Protein AF-A0A3N2DDI1-F1 (afdb_monomer)

Mean predicted aligned error: 5.59 Å

Nearest PDB structures (foldseek):
  1x8z-assembly1_A-2  TM=6.510E-01  e=4.083E-01  Arabidopsis thaliana
  1x8z-assembly3_A  TM=6.510E-01  e=4.083E-01  Arabidopsis thaliana
  2cj5-assembly1_A  TM=6.348E-01  e=1.742E+00  Nicotiana tabacum
  1x91-assembly1_A  TM=5.890E-01  e=1.742E+00  Arabidopsis thaliana
  5arn-assembly1_A  TM=5.720E-01  e=7.069E+00  Methylosinus trichosporium OB3b

pLDDT: mean 86.87, std 8.81, range [47.56, 96.44]

Foldseek 3Di:
DPQPPDPPVVVVVLLVVQLVLLVVLLVVLCCQLPVNDPLLVVP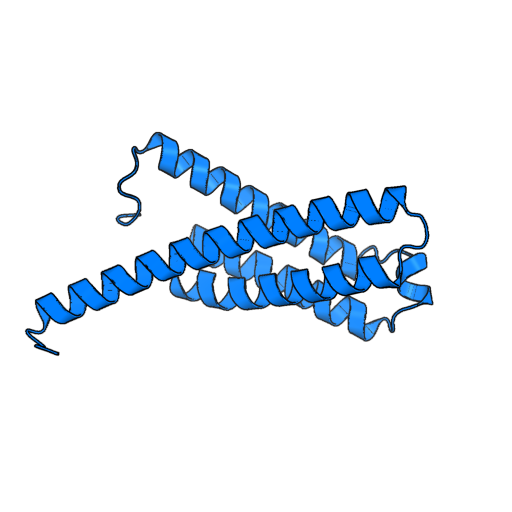DPNVVSNVLSVLSNQLSVQLNVCSVVVPLVSNLVSLVSNLVSLVVVLVSLVPRPDDPVVSVVVNVVSVVSNVSSVVVNVSSVVVVVVVVVVVCVVVVDDD

Secondary structure (DSSP, 8-state):
--S--S-HHHHHHHHHHHHHHHHHHHHHHHHHHHS--HHHHTTS-HHHHHHHHHHHHHHHHHHHHHHHTT-HHHHHHHHHHHHHHHHHHHHHHHHH--SHHHHHHHHHHHHHHHHHHHHHHHHHHHHHHHHHHHHHHHHT---

Sequence (143 aa):
MPYVTAPPWARRVSYGVLVGVYTMALVMGAGAVLLTPTTISARMPPWLTDAWGVLAVAGALGCLYGAATRRYRWEWVWLIALIGATVVYAITVWDIVGDAPTRLAQAGAISTMALSLTLRYVQLWSIRSREVAAHKVRTGARG

Solvent-accessible surface area (backbone atoms only — not comparable to full-atom values): 7588 Å² total; per-residue (Å²): 127,90,81,61,94,56,57,73,66,58,52,51,50,54,48,51,52,50,53,49,51,31,51,53,42,26,52,51,13,45,38,42,55,79,57,58,51,69,75,51,61,75,76,41,62,64,68,60,45,40,51,39,12,50,38,17,30,52,11,19,51,38,28,48,49,13,60,75,71,67,36,64,71,52,19,50,58,20,42,54,44,28,49,50,27,51,52,55,49,50,54,48,44,69,73,64,45,83,52,70,70,63,32,50,56,50,52,50,54,48,49,55,50,51,50,52,53,48,55,50,49,54,52,53,49,52,52,53,53,52,53,54,51,54,48,35,66,74,68,67,59,79,128

Radius of gyration: 17.95 Å; Cα contacts (8 Å, |Δi|>4): 118; chains: 1; bounding box: 40×35×54 Å

Organism: NCBI:txid120377

Structure (mmCIF, N/CA/C/O backbone):
data_AF-A0A3N2DDI1-F1
#
_entry.id   AF-A0A3N2DDI1-F1
#
loop_
_atom_site.group_PDB
_atom_site.id
_atom_site.type_symbol
_atom_site.label_atom_id
_atom_site.label_alt_id
_atom_site.label_comp_id
_atom_site.label_asym_id
_atom_site.label_entity_id
_atom_site.label_seq_id
_atom_site.pdbx_PDB_ins_code
_atom_site.Cartn_x
_atom_site.Cartn_y
_atom_site.Cartn_z
_atom_site.occupancy
_atom_site.B_iso_or_equiv
_atom_site.auth_seq_id
_atom_site.auth_comp_id
_atom_site.auth_asym_id
_atom_site.auth_atom_id
_atom_site.pdbx_PDB_model_num
ATOM 1 N N . MET A 1 1 ? -13.713 5.810 13.915 1.00 47.56 1 MET A N 1
ATOM 2 C CA . MET A 1 1 ? -12.637 4.826 14.133 1.00 47.56 1 MET A CA 1
ATOM 3 C C . MET A 1 1 ? -12.290 4.834 15.609 1.00 47.56 1 MET A C 1
ATOM 5 O O . MET A 1 1 ? -11.661 5.787 16.048 1.00 47.56 1 MET A O 1
ATOM 9 N N . PRO A 1 2 ? -12.755 3.853 16.384 1.00 48.50 2 PRO A N 1
ATOM 10 C CA . PRO A 1 2 ? -12.473 3.780 17.820 1.00 48.50 2 PRO A CA 1
ATOM 11 C C . PRO A 1 2 ? -11.015 3.426 18.168 1.00 48.50 2 PRO A C 1
ATOM 13 O O . PRO A 1 2 ? -10.633 3.521 19.324 1.00 48.50 2 PRO A O 1
ATOM 16 N N . TYR A 1 3 ? -10.200 2.985 17.201 1.00 53.91 3 TYR A N 1
ATOM 17 C CA . TYR A 1 3 ? 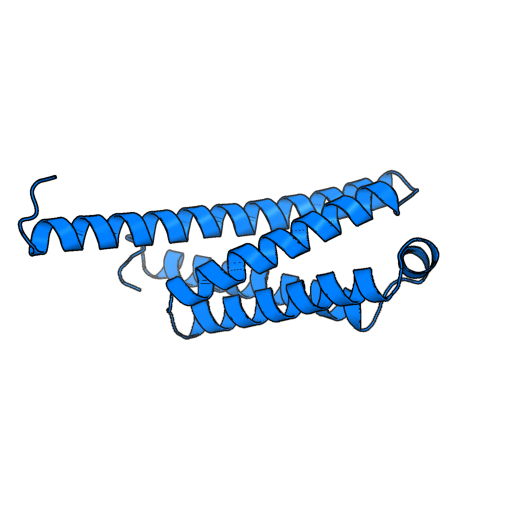-9.023 2.159 17.517 1.00 53.91 3 TYR A CA 1
ATOM 18 C C . TYR A 1 3 ? -7.670 2.868 17.527 1.00 53.91 3 TYR A C 1
ATOM 20 O O . TYR A 1 3 ? -6.686 2.286 17.979 1.00 53.91 3 TYR A O 1
ATOM 28 N N . VAL A 1 4 ? -7.609 4.116 17.065 1.00 55.44 4 VAL A N 1
ATOM 29 C CA . VAL A 1 4 ? -6.423 4.948 17.258 1.00 55.44 4 VAL A CA 1
ATOM 30 C C . VAL A 1 4 ? -6.741 5.855 18.435 1.00 55.44 4 VAL A C 1
ATOM 32 O O . VAL A 1 4 ? -7.528 6.788 18.294 1.00 55.44 4 VAL A O 1
ATOM 35 N N . THR A 1 5 ? -6.128 5.597 19.587 1.00 64.44 5 THR A N 1
ATOM 36 C CA . THR A 1 5 ? -6.150 6.470 20.777 1.00 64.44 5 THR A CA 1
ATOM 37 C C . THR A 1 5 ? -5.382 7.780 20.545 1.00 64.44 5 THR A C 1
ATOM 39 O O . THR A 1 5 ? -4.940 8.426 21.486 1.00 64.44 5 THR A O 1
ATOM 42 N N . ALA A 1 6 ? -5.173 8.156 19.283 1.00 70.38 6 ALA A N 1
ATOM 43 C CA . ALA A 1 6 ? -4.511 9.381 18.892 1.00 70.38 6 ALA A CA 1
ATOM 44 C C . ALA A 1 6 ? -5.535 10.518 18.796 1.00 70.38 6 ALA A C 1
ATOM 46 O O . ALA A 1 6 ? -6.711 10.278 18.479 1.00 70.38 6 ALA A O 1
ATOM 47 N N . PRO A 1 7 ? -5.088 11.763 19.006 1.00 84.81 7 PRO A N 1
ATOM 48 C CA . PRO A 1 7 ? -5.931 12.934 18.846 1.00 84.81 7 PRO A CA 1
ATOM 49 C C . PRO A 1 7 ? -6.561 13.008 17.438 1.00 84.81 7 PRO A C 1
ATOM 51 O O . PRO A 1 7 ? -6.030 12.458 16.464 1.00 84.81 7 PRO A O 1
ATOM 54 N N . PRO A 1 8 ? -7.713 13.689 17.298 1.00 83.25 8 PRO A N 1
ATOM 55 C CA . PRO A 1 8 ? -8.511 13.682 16.070 1.00 83.25 8 PRO A CA 1
ATOM 56 C C . PRO A 1 8 ? -7.754 14.192 14.836 1.00 83.25 8 PRO A C 1
ATOM 58 O O . PRO A 1 8 ? -8.007 13.708 13.732 1.00 83.25 8 PRO A O 1
ATOM 61 N N . TRP A 1 9 ? -6.804 15.115 15.006 1.00 84.38 9 TRP A N 1
ATOM 62 C CA . TRP A 1 9 ? -5.961 15.611 13.916 1.00 84.38 9 TRP A CA 1
ATOM 63 C C . TRP A 1 9 ? -5.024 14.518 13.378 1.00 84.38 9 TRP A C 1
ATOM 65 O O . TRP A 1 9 ? -5.001 14.273 12.174 1.00 84.38 9 TRP A O 1
ATOM 75 N N . ALA A 1 10 ? -4.345 13.775 14.258 1.00 84.12 10 ALA A N 1
ATOM 76 C CA . ALA A 1 10 ? -3.424 12.702 13.880 1.00 84.12 10 ALA A CA 1
ATOM 77 C C . ALA A 1 10 ? -4.162 11.565 13.158 1.00 84.12 10 ALA A C 1
ATOM 79 O O . ALA A 1 10 ? -3.645 10.949 12.224 1.00 84.12 10 ALA A O 1
ATOM 80 N N . ARG A 1 11 ? -5.425 11.331 13.533 1.00 80.62 11 ARG A N 1
ATOM 81 C CA . ARG A 1 11 ? -6.312 10.399 12.828 1.00 80.62 11 ARG A CA 1
ATOM 82 C C . ARG A 1 11 ? -6.642 10.847 11.408 1.00 80.62 11 ARG A C 1
ATOM 84 O O . ARG A 1 11 ? -6.683 10.002 10.524 1.00 80.62 11 ARG A O 1
ATOM 91 N N . ARG A 1 12 ? -6.888 12.140 11.177 1.00 85.12 12 ARG A N 1
ATOM 92 C CA . ARG A 1 12 ? -7.144 12.667 9.823 1.00 85.12 12 ARG A CA 1
ATOM 93 C C . ARG A 1 12 ? -5.892 12.587 8.958 1.00 85.12 12 ARG A C 1
ATOM 95 O O . ARG A 1 12 ? -5.982 12.117 7.831 1.00 85.12 12 ARG A O 1
ATOM 102 N N . VAL A 1 13 ? -4.742 12.977 9.508 1.00 88.00 13 VAL A N 1
ATOM 103 C CA . VAL A 1 13 ? -3.454 12.939 8.800 1.00 88.00 13 VAL A CA 1
ATOM 104 C C . VAL A 1 13 ? -3.089 11.509 8.412 1.00 88.00 13 VAL A C 1
ATOM 106 O O . VAL A 1 13 ? -2.848 11.245 7.242 1.00 88.00 13 VAL A O 1
ATOM 109 N N . SER A 1 14 ? -3.130 10.565 9.356 1.00 85.69 14 SER A N 1
ATOM 110 C CA . SER A 1 14 ? -2.846 9.153 9.057 1.00 85.69 14 SER A CA 1
ATOM 111 C C . SER A 1 14 ? -3.786 8.574 8.000 1.00 85.69 14 SER A C 1
ATOM 113 O O . SER A 1 14 ? -3.334 7.827 7.137 1.00 85.69 14 SER A O 1
ATOM 115 N N . TYR A 1 15 ? -5.069 8.955 8.010 1.00 84.81 15 TYR A N 1
ATOM 116 C CA . TYR A 1 15 ? -6.000 8.558 6.952 1.00 84.81 15 TYR A CA 1
ATOM 117 C C . TYR A 1 15 ? -5.657 9.160 5.597 1.00 84.81 15 TYR A C 1
ATOM 119 O O . TYR A 1 15 ? -5.673 8.446 4.602 1.00 84.81 15 TYR A O 1
ATOM 127 N N . GLY A 1 16 ? -5.347 10.457 5.560 1.00 88.25 16 GLY A N 1
ATOM 128 C CA . 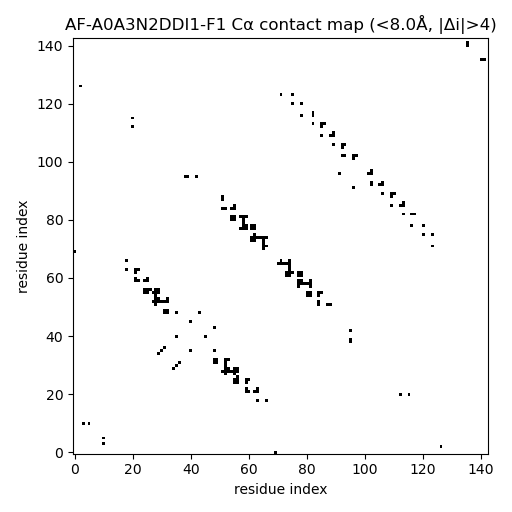GLY A 1 16 ? -4.963 11.143 4.331 1.00 88.25 16 GLY A CA 1
ATOM 129 C C . GLY A 1 16 ? -3.714 10.525 3.712 1.00 88.25 16 GLY A C 1
ATOM 130 O O . GLY A 1 16 ? -3.715 10.201 2.528 1.00 88.25 16 GLY A O 1
ATOM 131 N N . VAL A 1 17 ? -2.690 10.268 4.531 1.00 90.75 17 VAL A N 1
ATOM 132 C CA . VAL A 1 17 ? -1.458 9.592 4.099 1.00 90.75 17 VAL A CA 1
ATOM 133 C C . VAL A 1 17 ? -1.769 8.204 3.549 1.00 90.75 17 VAL A C 1
ATOM 135 O O . VAL A 1 17 ? -1.291 7.850 2.480 1.00 90.75 17 VAL A O 1
ATOM 138 N N . LEU A 1 18 ? -2.608 7.429 4.233 1.00 90.50 18 LEU A N 1
ATOM 139 C CA . LEU A 1 18 ? -2.940 6.067 3.827 1.00 90.50 18 LEU A CA 1
ATOM 140 C C . LEU A 1 18 ? -3.734 6.003 2.517 1.00 90.50 18 LEU A C 1
ATOM 142 O O . LEU A 1 18 ? -3.415 5.201 1.642 1.00 90.50 18 LEU A O 1
ATOM 146 N N . VAL A 1 19 ? -4.728 6.877 2.353 1.00 92.25 19 VAL A N 1
ATOM 147 C CA . VAL A 1 19 ? -5.454 7.024 1.084 1.00 92.25 19 VAL A CA 1
ATOM 148 C C . VAL A 1 19 ? -4.494 7.455 -0.024 1.00 92.25 19 VAL A C 1
ATOM 150 O O . VAL A 1 19 ? -4.561 6.913 -1.125 1.00 92.25 19 VAL A O 1
ATOM 153 N N . GLY A 1 20 ? -3.566 8.368 0.274 1.00 93.94 20 GLY A N 1
ATOM 154 C CA . GLY A 1 20 ? -2.502 8.764 -0.644 1.00 93.94 20 GLY A CA 1
ATOM 155 C C . GLY A 1 20 ? -1.640 7.579 -1.081 1.00 93.94 20 GLY A C 1
ATOM 156 O O . GLY A 1 20 ? -1.483 7.355 -2.276 1.00 93.94 20 GLY A O 1
ATOM 157 N N . VAL A 1 21 ? -1.159 6.768 -0.134 1.00 93.25 21 VAL A N 1
ATOM 158 C CA . VAL A 1 21 ? -0.355 5.563 -0.408 1.00 93.25 21 VAL A CA 1
ATOM 159 C C . VAL A 1 21 ? -1.108 4.588 -1.314 1.00 93.25 21 VAL A C 1
ATOM 161 O O . VAL A 1 21 ? -0.558 4.147 -2.320 1.00 93.25 21 VAL A O 1
ATOM 164 N N . TYR A 1 22 ? -2.375 4.285 -1.020 1.00 94.81 22 TYR A N 1
ATOM 165 C CA . TYR A 1 22 ? -3.154 3.370 -1.861 1.00 94.81 22 TYR A CA 1
ATOM 166 C C . TYR A 1 22 ? -3.470 3.943 -3.238 1.00 94.81 22 TYR A C 1
ATOM 168 O O . TYR A 1 22 ? -3.456 3.207 -4.217 1.00 94.81 22 TYR A O 1
ATOM 176 N N . THR A 1 23 ? -3.705 5.249 -3.336 1.00 95.12 23 THR A N 1
ATOM 177 C CA . THR A 1 23 ? -3.916 5.913 -4.627 1.00 95.12 23 THR A CA 1
ATOM 178 C C . THR A 1 23 ? -2.644 5.869 -5.471 1.00 95.12 23 THR A C 1
ATOM 180 O O . THR A 1 23 ? -2.707 5.564 -6.656 1.00 95.12 23 THR A O 1
ATOM 183 N N . MET A 1 24 ? -1.473 6.093 -4.870 1.00 94.06 24 MET A N 1
ATOM 184 C CA . MET A 1 24 ? -0.193 5.974 -5.574 1.00 94.06 24 MET A CA 1
ATOM 185 C C . MET A 1 24 ? 0.089 4.530 -6.000 1.00 94.06 24 MET A C 1
ATOM 187 O O . MET A 1 24 ? 0.541 4.301 -7.117 1.00 94.06 24 MET A O 1
ATOM 191 N N . ALA A 1 25 ? -0.242 3.548 -5.158 1.00 92.81 25 ALA A N 1
ATOM 192 C CA . ALA A 1 25 ? -0.143 2.137 -5.522 1.00 92.81 25 ALA A CA 1
ATOM 193 C C . ALA A 1 25 ? -1.112 1.757 -6.661 1.00 92.81 25 ALA A C 1
ATOM 195 O O . ALA A 1 25 ? -0.747 0.983 -7.543 1.00 92.81 25 ALA A O 1
ATOM 196 N N . LEU A 1 26 ? -2.314 2.344 -6.684 1.00 94.38 26 LEU A N 1
ATOM 197 C CA . LEU A 1 26 ? -3.275 2.190 -7.776 1.00 94.38 26 LEU A CA 1
ATOM 198 C C . LEU A 1 26 ? -2.726 2.762 -9.085 1.00 94.38 26 LEU A C 1
ATOM 200 O O . LEU A 1 26 ? -2.783 2.085 -10.106 1.00 94.38 26 LEU A O 1
ATOM 204 N N . VAL A 1 27 ? -2.170 3.977 -9.054 1.00 93.69 27 VAL A N 1
ATOM 205 C CA . VAL A 1 27 ? -1.541 4.610 -10.226 1.00 93.69 27 VAL A CA 1
ATOM 206 C C . VAL A 1 27 ? -0.365 3.774 -10.724 1.00 93.69 27 VAL A C 1
ATOM 208 O O . VAL A 1 27 ? -0.247 3.552 -11.924 1.00 93.69 27 VAL A O 1
ATOM 211 N N . MET A 1 28 ? 0.464 3.255 -9.816 1.00 90.19 28 MET A N 1
ATOM 212 C CA . MET A 1 28 ? 1.572 2.361 -10.155 1.00 90.19 28 MET A CA 1
ATOM 213 C C . MET A 1 28 ? 1.078 1.082 -10.848 1.00 90.19 28 MET A C 1
ATOM 215 O O . MET A 1 28 ? 1.578 0.738 -11.915 1.00 90.19 28 MET A O 1
ATOM 219 N N . GLY A 1 29 ? 0.076 0.401 -10.281 1.00 89.25 29 GLY A N 1
ATOM 220 C CA . GLY A 1 29 ? -0.506 -0.805 -10.878 1.00 89.25 29 GLY A CA 1
ATOM 221 C C . GLY A 1 29 ? -1.185 -0.535 -12.223 1.00 89.25 29 GLY A C 1
ATOM 222 O O . GLY A 1 29 ? -0.996 -1.286 -13.173 1.00 89.25 29 GLY A O 1
ATOM 223 N N . ALA A 1 30 ? -1.924 0.570 -12.339 1.00 91.69 30 ALA A N 1
ATOM 224 C CA . ALA A 1 30 ? -2.556 0.973 -13.592 1.00 91.69 30 ALA A CA 1
ATOM 225 C C . ALA A 1 30 ? -1.513 1.317 -14.662 1.00 91.69 30 ALA A C 1
ATOM 227 O O . ALA A 1 30 ? -1.667 0.916 -15.810 1.00 91.69 30 ALA A O 1
ATOM 228 N N . GLY A 1 31 ? -0.430 2.002 -14.288 1.00 88.12 31 GLY A N 1
ATOM 229 C CA . GLY A 1 31 ? 0.700 2.266 -15.175 1.00 88.12 31 GLY A CA 1
ATOM 230 C C . GLY A 1 31 ? 1.374 0.980 -15.650 1.00 88.12 31 GLY A C 1
ATOM 231 O O . GLY A 1 31 ? 1.716 0.876 -16.821 1.00 88.12 31 GLY A O 1
ATOM 232 N N . ALA A 1 32 ? 1.490 -0.029 -14.784 1.00 84.50 32 ALA A N 1
ATOM 233 C CA . ALA A 1 32 ? 2.043 -1.325 -15.162 1.00 84.50 32 ALA A CA 1
ATOM 234 C C . ALA A 1 32 ? 1.218 -2.038 -16.244 1.00 84.50 32 ALA A C 1
ATOM 236 O O . ALA A 1 32 ? 1.810 -2.611 -17.153 1.00 84.50 32 ALA A O 1
ATOM 237 N N . VAL A 1 33 ? -0.116 -1.972 -16.158 1.00 86.50 33 VAL A N 1
ATOM 238 C CA . VAL A 1 33 ? -1.042 -2.633 -17.100 1.00 86.50 33 VAL A CA 1
ATOM 239 C C . VAL A 1 33 ? -1.254 -1.812 -18.375 1.00 86.50 33 VAL A C 1
ATOM 241 O O . VAL A 1 33 ? -1.262 -2.349 -19.474 1.00 86.50 33 VAL A O 1
ATOM 244 N N . LEU A 1 34 ? -1.465 -0.501 -18.245 1.00 88.69 34 LEU A N 1
ATOM 245 C CA . LEU A 1 34 ? -1.874 0.358 -19.364 1.00 88.69 34 LEU A CA 1
ATOM 246 C C . LEU A 1 34 ? -0.689 0.966 -20.116 1.00 88.69 34 LEU A C 1
ATOM 248 O O . LEU A 1 34 ? -0.821 1.325 -21.282 1.00 88.69 34 LEU A O 1
ATOM 252 N N . LEU A 1 35 ? 0.446 1.136 -19.437 1.00 86.19 35 LEU A N 1
ATOM 253 C CA . LEU A 1 35 ? 1.613 1.870 -19.924 1.00 86.19 35 LEU A CA 1
ATOM 254 C C . LEU A 1 35 ? 2.896 1.072 -19.663 1.00 86.19 35 LEU A C 1
ATOM 256 O O . LEU A 1 35 ? 3.902 1.634 -19.223 1.00 86.19 35 LEU A O 1
ATOM 260 N N . THR A 1 36 ? 2.863 -0.243 -19.902 1.00 77.94 36 THR A N 1
ATOM 261 C CA . THR A 1 36 ? 4.024 -1.109 -19.681 1.00 77.94 36 THR A CA 1
ATOM 262 C C . THR A 1 36 ? 5.242 -0.579 -20.452 1.00 77.94 36 THR A C 1
ATOM 264 O O . THR A 1 36 ? 5.197 -0.492 -21.682 1.00 77.94 36 THR A O 1
ATOM 267 N N . PRO A 1 37 ? 6.353 -0.238 -19.773 1.00 72.25 37 PRO A N 1
ATOM 268 C CA . PRO A 1 37 ? 7.566 0.206 -20.442 1.00 72.25 37 PRO A CA 1
ATOM 269 C C . PRO A 1 37 ? 8.090 -0.854 -21.413 1.00 72.25 37 PRO A C 1
ATOM 271 O O . PRO A 1 37 ? 8.144 -2.043 -21.083 1.00 72.25 37 PRO A O 1
ATOM 274 N N . THR A 1 38 ? 8.560 -0.421 -22.585 1.00 75.06 38 THR A N 1
ATOM 275 C CA . THR A 1 38 ? 9.120 -1.320 -23.609 1.00 75.06 38 THR A CA 1
ATOM 276 C C . THR A 1 38 ? 10.288 -2.152 -23.072 1.00 75.06 38 THR A C 1
ATOM 278 O O . THR A 1 38 ? 10.421 -3.330 -23.400 1.00 75.06 38 THR A O 1
ATOM 281 N N . THR A 1 39 ? 11.077 -1.579 -22.162 1.00 71.88 39 THR A N 1
ATOM 282 C CA . THR A 1 39 ? 12.183 -2.241 -21.458 1.00 71.88 39 THR A CA 1
ATOM 283 C C . THR A 1 39 ? 11.738 -3.438 -20.615 1.00 71.88 39 THR A C 1
ATOM 285 O O . THR A 1 39 ? 12.451 -4.438 -20.566 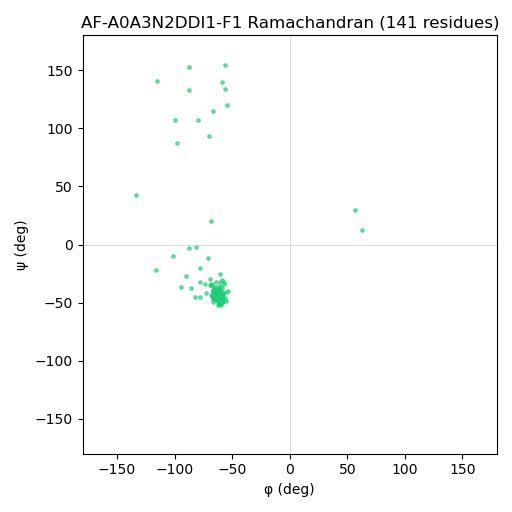1.00 71.88 39 THR A O 1
ATOM 288 N N . ILE A 1 40 ? 10.556 -3.367 -19.995 1.00 71.94 40 ILE A N 1
ATOM 289 C CA . ILE A 1 40 ? 9.965 -4.473 -19.231 1.00 71.94 40 ILE A CA 1
ATOM 290 C C . ILE A 1 40 ? 9.366 -5.501 -20.191 1.00 71.94 40 ILE A C 1
ATOM 292 O O . ILE A 1 40 ? 9.638 -6.691 -20.053 1.00 71.94 40 ILE A O 1
ATOM 296 N N . SER A 1 41 ? 8.628 -5.052 -21.212 1.00 74.69 41 SER A N 1
ATOM 297 C CA . SER A 1 41 ? 8.000 -5.947 -22.199 1.00 74.69 41 SER A CA 1
ATOM 298 C C . SER A 1 41 ? 9.002 -6.803 -22.988 1.00 74.69 41 SER A C 1
ATOM 300 O O . SER A 1 41 ? 8.659 -7.884 -23.453 1.00 74.69 41 SER A O 1
ATOM 302 N N . ALA A 1 42 ? 10.253 -6.344 -23.114 1.00 79.44 42 ALA A N 1
ATOM 303 C CA . ALA A 1 42 ? 11.316 -7.075 -23.797 1.00 79.44 42 ALA A CA 1
ATOM 304 C C . ALA A 1 42 ? 11.926 -8.209 -22.954 1.00 79.44 42 ALA A C 1
ATOM 306 O O . ALA A 1 42 ? 12.568 -9.099 -23.508 1.00 79.44 42 ALA A O 1
ATOM 307 N N . ARG A 1 43 ? 11.772 -8.168 -21.623 1.00 83.00 43 ARG A N 1
ATOM 308 C CA . ARG A 1 43 ? 12.392 -9.131 -20.693 1.00 83.00 43 ARG A CA 1
ATOM 309 C C . ARG A 1 43 ? 11.392 -9.975 -19.917 1.00 83.00 43 ARG A C 1
ATOM 311 O O . ARG A 1 43 ? 11.755 -11.049 -19.448 1.00 83.00 43 ARG A O 1
ATOM 318 N N . MET A 1 44 ? 10.150 -9.516 -19.787 1.00 80.19 44 MET A N 1
ATOM 319 C CA . MET A 1 44 ? 9.091 -10.245 -19.102 1.00 80.19 44 MET A CA 1
ATOM 320 C C . MET A 1 44 ? 7.966 -10.648 -20.047 1.00 80.19 44 MET A C 1
ATOM 322 O O . MET A 1 44 ? 7.543 -9.842 -20.878 1.00 80.19 44 MET A O 1
ATOM 326 N N . PRO A 1 45 ? 7.418 -11.865 -19.881 1.00 84.75 45 PRO A N 1
ATOM 327 C CA . PRO A 1 45 ? 6.191 -12.244 -20.556 1.00 84.75 45 PRO A CA 1
ATOM 328 C C . PRO A 1 45 ? 5.066 -11.248 -20.222 1.00 84.75 45 PRO A C 1
ATOM 330 O O . PRO A 1 45 ? 4.867 -10.957 -19.038 1.00 84.75 45 PRO A O 1
ATOM 333 N N . PRO A 1 46 ? 4.286 -10.774 -21.212 1.00 82.00 46 PRO A N 1
ATOM 334 C CA . PRO A 1 46 ? 3.213 -9.803 -20.984 1.00 82.00 46 PRO A CA 1
ATOM 335 C C . PRO A 1 46 ? 2.215 -10.249 -19.911 1.00 82.00 46 PRO A C 1
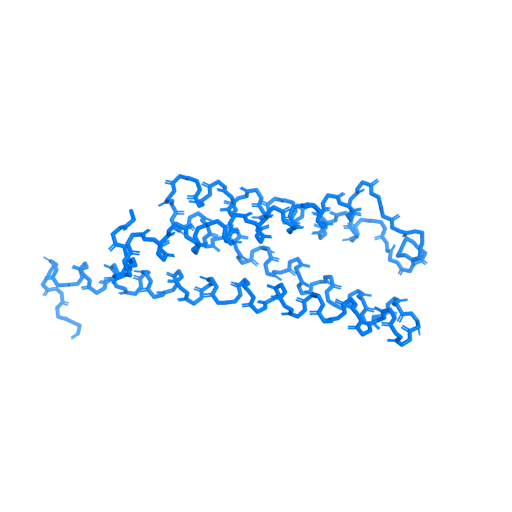ATOM 337 O O . PRO A 1 46 ? 1.866 -9.475 -19.027 1.00 82.00 46 PRO A O 1
ATOM 340 N N . TRP A 1 47 ? 1.859 -11.539 -19.906 1.00 84.62 47 TRP A N 1
ATOM 341 C CA . TRP A 1 47 ? 0.914 -12.105 -18.941 1.00 84.62 47 TRP A CA 1
ATOM 342 C C . TRP A 1 47 ? 1.384 -11.980 -17.487 1.00 84.62 47 TRP A C 1
ATOM 344 O O . TRP A 1 47 ? 0.555 -11.847 -16.589 1.00 84.62 47 TRP A O 1
ATOM 354 N N . LEU A 1 48 ? 2.698 -12.026 -17.235 1.00 84.44 48 LEU A N 1
ATOM 355 C CA . LEU A 1 48 ? 3.238 -11.879 -15.887 1.00 84.44 48 LEU A CA 1
ATOM 356 C C . LEU A 1 48 ? 3.112 -10.424 -15.437 1.00 84.44 48 LEU A C 1
ATOM 358 O O . LEU A 1 48 ? 2.709 -10.174 -14.300 1.00 84.44 48 LEU A O 1
ATOM 362 N N . THR A 1 49 ? 3.405 -9.484 -16.343 1.00 84.25 49 THR A N 1
ATOM 363 C CA . THR A 1 49 ? 3.268 -8.049 -16.086 1.00 84.25 49 THR A CA 1
ATOM 364 C C . THR A 1 49 ? 1.823 -7.647 -15.823 1.00 84.25 49 THR A C 1
ATOM 366 O O . THR A 1 49 ? 1.539 -6.964 -14.837 1.00 84.25 49 THR A O 1
ATOM 369 N N . ASP A 1 50 ? 0.901 -8.163 -16.631 1.00 87.12 50 ASP A N 1
ATOM 370 C CA . ASP A 1 50 ? -0.530 -7.952 -16.445 1.00 87.12 50 ASP A CA 1
ATOM 371 C C . ASP A 1 50 ? -1.016 -8.564 -15.131 1.00 87.12 50 ASP A C 1
ATOM 373 O O . ASP A 1 50 ? -1.758 -7.922 -14.390 1.00 87.12 50 ASP A O 1
ATOM 377 N N . ALA A 1 51 ? -0.571 -9.778 -14.790 1.00 88.50 51 ALA A N 1
ATOM 378 C CA . ALA A 1 51 ? -0.999 -10.454 -13.570 1.00 88.50 51 ALA A CA 1
ATOM 379 C C . ALA A 1 51 ? -0.640 -9.657 -12.308 1.00 88.50 51 ALA A C 1
ATOM 381 O O . ALA A 1 51 ? -1.508 -9.436 -11.459 1.00 88.50 51 ALA A O 1
ATOM 382 N N . TRP A 1 52 ? 0.609 -9.192 -12.168 1.00 88.19 52 TRP A N 1
ATOM 383 C CA . TRP A 1 52 ? 0.988 -8.410 -10.985 1.00 88.19 52 TRP A CA 1
ATOM 384 C C . TRP A 1 52 ? 0.404 -6.994 -11.017 1.00 88.19 52 TRP A C 1
ATOM 386 O O . TRP A 1 52 ? 0.020 -6.485 -9.963 1.00 88.19 52 TRP A O 1
ATOM 396 N N . GLY A 1 53 ? 0.277 -6.381 -12.199 1.00 90.75 53 GLY A N 1
ATOM 397 C CA . GLY A 1 53 ? -0.345 -5.069 -12.369 1.00 90.75 53 GLY A CA 1
ATOM 398 C C . GLY A 1 53 ? -1.828 -5.077 -11.984 1.00 90.75 53 GLY A C 1
ATOM 399 O O . GLY A 1 53 ? -2.265 -4.261 -11.172 1.00 90.75 53 GLY A O 1
ATOM 400 N N . VAL A 1 54 ? -2.593 -6.059 -12.467 1.00 93.25 54 VAL A N 1
ATOM 401 C CA . VAL A 1 54 ? -4.001 -6.273 -12.091 1.00 93.25 54 VAL A CA 1
ATOM 402 C C . VAL A 1 54 ? -4.125 -6.556 -10.598 1.00 93.25 54 VAL A C 1
ATOM 404 O O . VAL A 1 54 ? -5.019 -6.019 -9.943 1.00 93.25 54 VAL A O 1
ATOM 407 N N . LEU A 1 55 ? -3.215 -7.349 -10.029 1.00 93.31 55 LEU A N 1
ATOM 408 C CA . LEU A 1 55 ? -3.213 -7.644 -8.599 1.00 93.31 55 LEU A CA 1
ATOM 409 C C . LEU A 1 55 ? -2.899 -6.398 -7.753 1.00 93.31 55 LEU A C 1
ATOM 411 O O . LEU A 1 55 ? -3.528 -6.201 -6.712 1.00 93.31 55 LEU A O 1
ATOM 415 N N . ALA A 1 56 ? -2.007 -5.517 -8.218 1.00 93.44 56 ALA A N 1
ATOM 416 C CA . ALA A 1 56 ? -1.752 -4.217 -7.599 1.00 93.44 56 ALA A CA 1
ATOM 417 C C . ALA A 1 56 ? -2.987 -3.306 -7.665 1.00 93.44 56 ALA A C 1
ATOM 419 O O . ALA A 1 56 ? -3.364 -2.717 -6.654 1.00 93.44 56 ALA A O 1
ATOM 420 N N . VAL A 1 57 ? -3.654 -3.228 -8.822 1.00 95.75 57 VAL A N 1
ATOM 421 C CA . VAL A 1 57 ? -4.883 -2.437 -9.005 1.00 95.75 57 VAL A CA 1
ATOM 422 C C . VAL A 1 57 ? -6.001 -2.950 -8.099 1.00 95.75 57 VAL A C 1
ATOM 424 O O . VAL A 1 57 ? -6.571 -2.182 -7.325 1.00 95.75 57 VAL A O 1
ATOM 427 N N . ALA A 1 58 ? -6.292 -4.251 -8.142 1.00 95.88 58 ALA A N 1
ATOM 428 C CA . ALA A 1 58 ? -7.330 -4.869 -7.323 1.00 95.88 58 ALA A CA 1
ATOM 429 C C . ALA A 1 58 ? -7.016 -4.746 -5.824 1.00 95.88 58 ALA A C 1
ATOM 431 O O . ALA A 1 58 ? -7.891 -4.377 -5.039 1.00 95.88 58 ALA A O 1
ATOM 432 N N . GLY A 1 59 ? -5.757 -4.974 -5.432 1.00 95.44 59 GLY A N 1
ATOM 433 C CA . GLY A 1 59 ? -5.268 -4.777 -4.069 1.00 95.44 59 GLY A CA 1
ATOM 434 C C . GLY A 1 59 ? -5.456 -3.340 -3.588 1.00 95.44 59 GLY A C 1
ATOM 435 O O . GLY A 1 59 ? -6.042 -3.116 -2.532 1.00 95.44 59 GLY A O 1
ATOM 436 N N . ALA A 1 60 ? -5.039 -2.355 -4.384 1.00 95.69 60 ALA A N 1
ATOM 437 C CA . ALA A 1 60 ? -5.176 -0.944 -4.046 1.00 95.69 60 ALA A CA 1
ATOM 438 C C . ALA A 1 60 ? -6.647 -0.508 -3.945 1.00 95.69 60 ALA A C 1
ATOM 440 O O . ALA A 1 60 ? -7.018 0.155 -2.975 1.00 95.69 60 ALA A O 1
ATOM 441 N N . LEU A 1 61 ? -7.507 -0.927 -4.881 1.00 96.44 61 LEU A N 1
ATOM 442 C CA . LEU A 1 61 ? -8.949 -0.653 -4.835 1.00 96.44 61 LEU A CA 1
ATOM 443 C C . LEU A 1 61 ? -9.616 -1.303 -3.621 1.00 96.44 61 LEU A C 1
ATOM 445 O O . LEU A 1 61 ? -10.400 -0.659 -2.924 1.00 96.44 61 LEU A O 1
ATOM 449 N N . GLY A 1 62 ? -9.285 -2.559 -3.331 1.00 95.75 62 GLY A N 1
ATOM 450 C CA . GLY A 1 62 ? -9.804 -3.275 -2.173 1.00 95.75 62 GLY A CA 1
ATOM 451 C C . GLY A 1 62 ? -9.355 -2.657 -0.846 1.00 95.75 62 GLY A C 1
ATOM 452 O O . GLY A 1 62 ? -10.161 -2.525 0.080 1.00 95.75 62 GLY A O 1
ATOM 453 N N . CYS A 1 63 ? -8.105 -2.194 -0.766 1.00 94.81 63 CYS A N 1
ATOM 454 C CA . CYS A 1 63 ? -7.584 -1.430 0.365 1.00 94.81 63 CYS A CA 1
ATOM 455 C C . CYS A 1 63 ? -8.282 -0.071 0.516 1.00 94.81 63 CYS A C 1
ATOM 457 O O . CYS A 1 63 ? -8.711 0.268 1.620 1.00 94.81 63 CYS A O 1
ATOM 459 N N . LEU A 1 64 ? -8.465 0.681 -0.575 1.00 94.88 64 LEU A N 1
ATOM 460 C CA . LEU A 1 64 ? -9.204 1.949 -0.580 1.00 94.88 64 LEU A CA 1
ATOM 461 C C . LEU A 1 64 ? -10.646 1.754 -0.123 1.00 94.88 64 LEU A C 1
ATOM 463 O O . LEU A 1 64 ? -11.122 2.489 0.738 1.00 94.88 64 LEU A O 1
ATOM 467 N N . TYR A 1 65 ? -11.330 0.739 -0.646 1.00 94.56 65 TYR A N 1
ATOM 468 C CA . TYR A 1 65 ? -12.692 0.406 -0.251 1.00 94.56 65 TYR A CA 1
ATOM 469 C C . TYR A 1 65 ? -12.771 -0.018 1.221 1.00 94.56 65 TYR A C 1
ATOM 471 O O . TYR A 1 65 ? -13.636 0.457 1.964 1.00 94.56 65 TYR A O 1
ATOM 479 N N . GLY A 1 66 ? -11.847 -0.869 1.678 1.00 91.25 66 GLY A N 1
ATOM 480 C CA . GLY A 1 66 ? -11.741 -1.282 3.078 1.00 91.25 66 GLY A CA 1
ATOM 481 C C . GLY A 1 66 ? -11.518 -0.092 4.014 1.00 91.25 66 GLY A C 1
ATOM 482 O O . GLY A 1 66 ? -12.208 0.034 5.031 1.00 91.25 66 GLY A O 1
ATOM 483 N N . ALA A 1 67 ? -10.641 0.835 3.626 1.00 89.31 67 ALA A N 1
ATOM 484 C CA . ALA A 1 67 ? -10.396 2.072 4.351 1.00 89.31 67 ALA A CA 1
ATOM 485 C C . ALA A 1 67 ? -11.623 3.005 4.322 1.00 89.31 67 ALA A C 1
ATOM 487 O O . ALA A 1 67 ? -12.040 3.507 5.368 1.00 89.31 67 ALA A O 1
ATOM 488 N N . ALA A 1 68 ? -12.264 3.213 3.173 1.00 89.75 68 ALA A N 1
ATOM 489 C CA . ALA A 1 68 ? -13.431 4.089 3.042 1.00 89.75 68 ALA A CA 1
ATOM 490 C C . ALA A 1 68 ? -14.627 3.581 3.864 1.00 89.75 68 ALA A C 1
ATOM 492 O O . ALA A 1 68 ? -15.243 4.334 4.621 1.00 89.75 68 ALA A O 1
ATOM 493 N N . THR A 1 69 ? -14.901 2.276 3.795 1.00 89.81 69 THR A N 1
ATOM 494 C CA . THR A 1 69 ? -15.989 1.621 4.544 1.00 89.81 69 THR A CA 1
ATOM 495 C C . THR A 1 69 ? -15.628 1.294 5.992 1.00 89.81 69 THR A C 1
ATOM 497 O O . THR A 1 69 ? -16.470 0.800 6.744 1.00 89.81 69 THR A O 1
ATOM 500 N N . ARG A 1 70 ? -14.390 1.588 6.415 1.00 83.56 70 ARG A N 1
ATOM 501 C CA . ARG A 1 70 ? -13.852 1.305 7.757 1.00 83.56 70 ARG A CA 1
ATOM 502 C C . ARG A 1 70 ? -13.923 -0.180 8.135 1.00 83.56 70 ARG A C 1
ATOM 504 O O . ARG A 1 70 ? -14.037 -0.519 9.315 1.00 83.56 70 ARG A O 1
ATOM 511 N N . ARG A 1 71 ? -13.843 -1.072 7.147 1.00 87.19 71 ARG A N 1
ATOM 512 C CA . ARG A 1 71 ? -13.862 -2.526 7.331 1.00 87.19 71 ARG A CA 1
ATOM 513 C C . ARG A 1 71 ? -12.436 -3.070 7.313 1.00 87.19 71 ARG A C 1
ATOM 515 O O . ARG A 1 71 ? -11.952 -3.534 6.285 1.00 87.19 71 ARG A O 1
ATOM 522 N N . TYR A 1 72 ? -11.789 -3.076 8.479 1.00 88.25 72 TYR A N 1
ATOM 523 C CA . TYR A 1 72 ? -10.378 -3.469 8.611 1.00 88.25 72 TYR A CA 1
ATOM 524 C C . TYR A 1 72 ? -10.079 -4.887 8.084 1.00 88.25 72 TYR A C 1
ATOM 526 O O . TYR A 1 72 ? -8.994 -5.131 7.574 1.00 88.25 72 TYR A O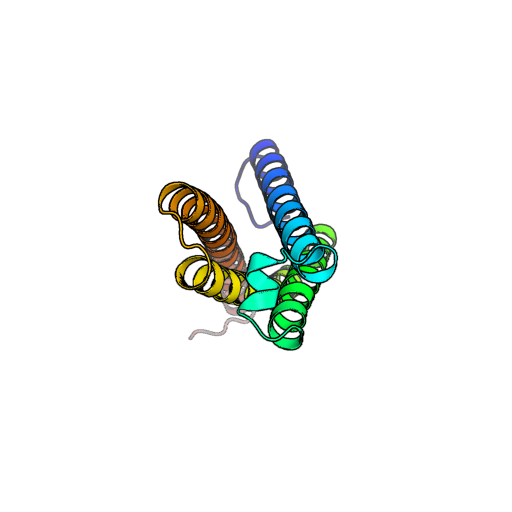 1
ATOM 534 N N . ARG A 1 73 ? -11.033 -5.829 8.189 1.00 90.38 73 ARG A N 1
ATOM 535 C CA . ARG A 1 73 ? -10.865 -7.211 7.695 1.00 90.38 73 ARG A CA 1
ATOM 536 C C . ARG A 1 73 ? -10.727 -7.263 6.177 1.00 90.38 73 ARG A C 1
ATOM 538 O O . ARG A 1 73 ? -9.905 -8.013 5.669 1.00 90.38 73 ARG A O 1
ATOM 545 N N . TRP A 1 74 ? -11.524 -6.455 5.479 1.00 90.56 74 TRP A N 1
ATOM 546 C CA . TRP A 1 74 ? -11.446 -6.322 4.027 1.00 90.56 74 TRP A CA 1
ATOM 547 C C . TRP A 1 74 ? -10.125 -5.682 3.628 1.00 90.56 74 TRP A C 1
ATOM 549 O O . TRP A 1 74 ? -9.402 -6.229 2.805 1.00 90.56 74 TRP A O 1
ATOM 559 N N . GLU A 1 75 ? -9.784 -4.571 4.279 1.00 92.56 75 GLU A N 1
ATOM 560 C CA . GLU A 1 75 ? -8.521 -3.875 4.047 1.00 92.56 75 GLU A CA 1
ATOM 561 C C . GLU A 1 75 ? -7.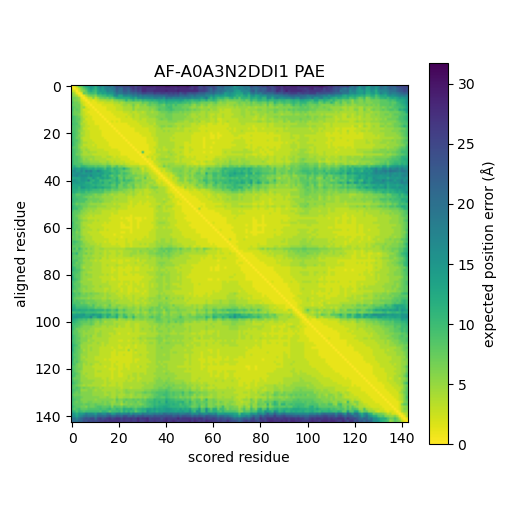315 -4.804 4.237 1.00 92.56 75 GLU A C 1
ATOM 563 O O . GLU A 1 75 ? -6.408 -4.788 3.419 1.00 92.56 75 GLU A O 1
ATOM 568 N N . TRP A 1 76 ? -7.333 -5.661 5.260 1.00 92.38 76 TRP A N 1
ATOM 569 C CA . TRP A 1 76 ? -6.260 -6.612 5.541 1.00 92.38 76 TRP A CA 1
ATOM 570 C C . TRP A 1 76 ? -6.047 -7.616 4.407 1.00 92.38 76 TRP A C 1
ATOM 572 O O . TRP A 1 76 ? -4.914 -7.798 3.965 1.00 92.38 76 TRP A O 1
ATOM 582 N N . VAL A 1 77 ? -7.109 -8.276 3.934 1.00 94.25 77 VAL A N 1
ATOM 583 C CA . VAL A 1 77 ? -6.996 -9.292 2.871 1.00 94.25 77 VAL A CA 1
ATOM 584 C C . VAL A 1 77 ? -6.391 -8.676 1.611 1.00 94.25 77 VAL A C 1
ATOM 586 O O . VAL A 1 77 ? -5.428 -9.206 1.059 1.00 94.25 77 VAL A O 1
ATOM 589 N N . TRP A 1 78 ? -6.900 -7.513 1.207 1.00 95.69 78 TRP A N 1
ATOM 590 C CA . TRP A 1 78 ? -6.395 -6.798 0.038 1.00 95.69 78 TRP A CA 1
ATOM 591 C C . TRP A 1 78 ? -4.990 -6.231 0.241 1.00 95.69 78 TRP A C 1
ATOM 593 O O . TRP A 1 78 ? -4.215 -6.177 -0.711 1.00 95.69 78 TRP A O 1
ATOM 603 N N . LEU A 1 79 ? -4.618 -5.891 1.478 1.00 94.62 79 LEU A N 1
ATOM 604 C CA . LEU A 1 79 ? -3.274 -5.425 1.802 1.00 94.62 79 LEU A CA 1
ATOM 605 C C . LEU A 1 79 ? -2.232 -6.524 1.586 1.00 94.62 79 LEU A C 1
ATOM 607 O O . LEU A 1 79 ? -1.150 -6.231 1.092 1.00 94.62 79 LEU A O 1
ATOM 611 N N . ILE A 1 80 ? -2.555 -7.781 1.908 1.00 93.69 80 ILE A N 1
ATOM 612 C CA . ILE A 1 80 ? -1.665 -8.921 1.633 1.00 93.69 80 ILE A CA 1
ATOM 613 C C . ILE A 1 80 ? -1.447 -9.069 0.125 1.00 93.69 80 ILE A C 1
ATOM 615 O O . ILE A 1 80 ? -0.306 -9.214 -0.309 1.00 93.69 80 ILE A O 1
ATOM 619 N N . ALA A 1 81 ? -2.518 -8.979 -0.671 1.00 92.50 81 ALA A N 1
ATOM 620 C CA . ALA A 1 81 ? -2.403 -8.999 -2.127 1.00 92.50 81 ALA A CA 1
ATOM 621 C C . ALA A 1 81 ? -1.515 -7.842 -2.622 1.00 92.50 81 ALA A C 1
ATOM 623 O O . ALA A 1 81 ? -0.550 -8.066 -3.348 1.00 92.50 81 ALA A O 1
ATOM 624 N N . LEU A 1 82 ? -1.759 -6.617 -2.152 1.00 93.94 82 LEU A N 1
ATOM 625 C CA . LEU A 1 82 ? -0.987 -5.440 -2.550 1.00 93.94 82 LEU A CA 1
ATOM 626 C C . LEU A 1 82 ? 0.503 -5.540 -2.172 1.00 93.94 82 LEU A C 1
ATOM 628 O O . LEU A 1 82 ? 1.369 -5.156 -2.960 1.00 93.94 82 LEU A O 1
ATOM 632 N N . ILE A 1 83 ? 0.817 -6.093 -0.995 1.00 93.31 83 ILE A N 1
ATOM 633 C CA . ILE A 1 83 ? 2.196 -6.401 -0.589 1.00 93.31 83 ILE A CA 1
ATOM 634 C C . ILE A 1 83 ? 2.811 -7.420 -1.554 1.00 93.31 83 ILE A C 1
ATOM 636 O O . ILE A 1 83 ? 3.924 -7.202 -2.024 1.00 93.31 83 ILE A O 1
ATOM 640 N N . GLY A 1 84 ? 2.083 -8.485 -1.902 1.00 90.88 84 GLY A N 1
ATOM 641 C CA . GLY A 1 84 ? 2.529 -9.479 -2.880 1.00 90.88 84 GLY A CA 1
ATOM 642 C C . GLY A 1 84 ? 2.888 -8.858 -4.232 1.00 90.88 84 GLY A C 1
ATOM 643 O O . GLY A 1 84 ? 3.990 -9.080 -4.729 1.00 90.88 84 GLY A O 1
ATOM 644 N N . ALA A 1 85 ? 2.018 -8.007 -4.788 1.00 91.12 85 ALA A N 1
ATOM 645 C CA . ALA A 1 85 ? 2.318 -7.279 -6.025 1.00 91.12 85 ALA A CA 1
ATOM 646 C C . ALA A 1 85 ? 3.554 -6.377 -5.894 1.00 91.12 85 ALA A C 1
ATOM 648 O O . ALA A 1 85 ? 4.387 -6.329 -6.797 1.00 91.12 85 ALA A O 1
ATOM 649 N N . THR A 1 86 ? 3.705 -5.696 -4.755 1.00 91.06 86 THR A N 1
ATOM 650 C CA . THR A 1 86 ? 4.864 -4.828 -4.488 1.00 91.06 86 THR A CA 1
ATOM 651 C C . THR A 1 86 ? 6.169 -5.628 -4.454 1.00 91.06 86 THR A C 1
ATOM 653 O O . THR A 1 86 ? 7.182 -5.167 -4.975 1.00 91.06 86 THR A O 1
ATOM 656 N N . VAL A 1 87 ? 6.153 -6.839 -3.888 1.00 90.50 87 VAL A N 1
ATOM 657 C CA . VAL A 1 87 ? 7.317 -7.740 -3.862 1.00 90.50 87 VAL A CA 1
ATOM 658 C C . VAL A 1 87 ? 7.675 -8.220 -5.264 1.00 90.50 87 VAL A C 1
ATOM 660 O O . VAL A 1 87 ? 8.847 -8.180 -5.632 1.00 90.50 87 VAL A O 1
ATOM 663 N N . VAL A 1 88 ? 6.685 -8.627 -6.066 1.00 88.88 88 VAL A N 1
ATOM 664 C CA . VAL A 1 88 ? 6.924 -9.015 -7.465 1.00 88.88 88 VAL A CA 1
ATOM 665 C C . VAL A 1 88 ? 7.562 -7.853 -8.223 1.00 88.88 88 VAL A C 1
ATOM 667 O O . VAL A 1 88 ? 8.605 -8.038 -8.846 1.00 88.88 88 VAL A O 1
ATOM 670 N N . TYR A 1 89 ? 7.017 -6.641 -8.083 1.00 86.62 89 TYR A N 1
ATOM 671 C CA . TYR A 1 89 ? 7.580 -5.447 -8.709 1.00 86.62 89 TYR A CA 1
ATOM 672 C C . TYR A 1 89 ? 9.014 -5.151 -8.237 1.00 86.62 89 TYR A C 1
ATOM 674 O O . TYR A 1 89 ? 9.882 -4.868 -9.062 1.00 86.62 89 TYR A O 1
ATOM 682 N N . ALA A 1 90 ? 9.312 -5.307 -6.943 1.00 88.00 90 ALA A N 1
ATOM 683 C CA . ALA A 1 90 ? 10.671 -5.160 -6.415 1.00 88.00 90 ALA A CA 1
ATOM 684 C C . ALA A 1 90 ? 11.671 -6.089 -7.119 1.00 88.00 90 ALA A C 1
ATOM 686 O O . ALA A 1 90 ? 12.745 -5.645 -7.521 1.00 88.00 90 ALA A O 1
ATOM 687 N N . ILE A 1 91 ? 11.304 -7.362 -7.303 1.00 87.00 91 ILE A N 1
ATOM 688 C CA . ILE A 1 91 ? 12.133 -8.349 -8.008 1.00 87.00 91 ILE A CA 1
ATOM 689 C C . ILE A 1 91 ? 12.343 -7.916 -9.464 1.00 87.00 91 ILE A C 1
ATOM 691 O O . ILE A 1 91 ? 13.472 -7.943 -9.950 1.00 87.00 91 ILE A O 1
ATOM 695 N N . THR A 1 92 ? 11.285 -7.444 -10.135 1.00 84.06 92 THR A N 1
ATOM 696 C CA . THR A 1 92 ? 11.376 -6.989 -11.534 1.00 84.06 92 THR A CA 1
ATOM 697 C C . THR A 1 92 ? 12.353 -5.826 -11.708 1.00 84.06 92 THR A C 1
ATOM 699 O O . THR A 1 92 ? 13.127 -5.809 -12.661 1.00 84.06 92 THR A O 1
ATOM 702 N N . VAL A 1 93 ? 12.383 -4.880 -10.763 1.00 85.56 93 VAL A N 1
ATOM 703 C CA . VAL A 1 93 ? 13.293 -3.728 -10.818 1.00 85.56 93 VAL A CA 1
ATOM 704 C C . VAL A 1 93 ? 14.751 -4.153 -10.690 1.00 85.56 93 VAL A C 1
ATOM 706 O O . VAL A 1 93 ? 15.604 -3.625 -11.401 1.00 85.56 93 VAL A O 1
ATOM 709 N N . TRP A 1 94 ? 15.046 -5.120 -9.821 1.00 83.19 94 TRP A N 1
ATOM 710 C CA . TRP A 1 94 ? 16.411 -5.621 -9.653 1.00 83.19 94 TRP A CA 1
ATOM 711 C C . TRP A 1 94 ? 16.933 -6.373 -10.877 1.00 83.19 94 TRP A C 1
ATOM 713 O O . TRP A 1 94 ? 18.123 -6.270 -11.175 1.00 83.19 94 TRP A O 1
ATOM 723 N N . ASP A 1 95 ? 16.057 -7.086 -11.581 1.00 82.88 95 ASP A N 1
ATOM 724 C CA . ASP A 1 95 ? 16.421 -7.918 -12.730 1.00 82.88 95 ASP A CA 1
ATOM 725 C C . ASP A 1 95 ? 16.477 -7.133 -14.057 1.00 82.88 95 ASP A C 1
ATOM 727 O O . ASP A 1 95 ? 17.352 -7.343 -14.904 1.00 82.88 95 ASP A O 1
ATOM 731 N N . ILE A 1 96 ? 15.558 -6.182 -14.249 1.00 83.81 96 ILE A N 1
ATOM 732 C CA . ILE A 1 96 ? 15.353 -5.526 -15.548 1.00 83.81 96 ILE A CA 1
ATOM 733 C C . ILE A 1 96 ? 16.134 -4.213 -15.666 1.00 83.81 96 ILE A C 1
ATOM 735 O O . ILE A 1 96 ? 16.632 -3.896 -16.751 1.00 83.81 96 ILE A O 1
ATOM 739 N N . VAL A 1 97 ? 16.258 -3.437 -14.585 1.00 82.56 97 VAL A N 1
ATOM 740 C CA . VAL A 1 97 ? 16.866 -2.100 -14.647 1.00 82.56 97 VAL A CA 1
ATOM 741 C C . VAL A 1 97 ? 18.388 -2.213 -14.655 1.00 82.56 97 VAL A C 1
ATOM 743 O O . VAL A 1 97 ? 19.020 -2.542 -13.650 1.00 82.56 97 VAL A O 1
ATOM 746 N N . GLY A 1 98 ? 18.977 -1.954 -15.823 1.00 82.38 98 GLY A N 1
ATOM 747 C CA . GLY A 1 98 ? 20.409 -2.133 -16.055 1.00 82.38 98 GLY A CA 1
ATOM 748 C C . GLY A 1 98 ? 21.289 -1.016 -15.494 1.00 82.38 98 GLY A C 1
ATOM 749 O O . GLY A 1 98 ? 22.417 -1.284 -15.083 1.00 82.38 98 GLY A O 1
ATOM 750 N N . ASP A 1 99 ? 20.802 0.226 -15.454 1.00 87.31 99 ASP A N 1
ATOM 751 C CA . ASP A 1 99 ? 21.590 1.359 -14.980 1.00 87.31 99 ASP A CA 1
ATOM 752 C C . ASP A 1 99 ? 21.466 1.542 -13.457 1.00 87.31 99 ASP A C 1
ATOM 754 O O . ASP A 1 99 ? 20.382 1.515 -12.868 1.00 87.31 99 ASP A O 1
ATOM 758 N N . ALA A 1 100 ? 22.613 1.719 -12.796 1.00 87.62 100 ALA A N 1
ATOM 759 C CA . ALA A 1 100 ? 22.677 1.797 -11.339 1.00 87.62 100 ALA A CA 1
ATOM 760 C C . ALA A 1 100 ? 21.857 2.961 -10.733 1.00 87.62 100 ALA A C 1
ATOM 762 O O . ALA A 1 100 ? 21.188 2.715 -9.724 1.00 87.62 100 ALA A O 1
ATOM 763 N N . PRO A 1 101 ? 21.851 4.187 -11.303 1.00 89.62 101 PRO A N 1
ATOM 764 C CA . PRO A 1 101 ? 21.090 5.305 -10.742 1.00 89.62 101 PRO A CA 1
ATOM 765 C C . PRO A 1 101 ? 19.573 5.084 -10.775 1.00 89.62 101 PRO A C 1
ATOM 767 O O . PRO A 1 101 ? 18.915 5.256 -9.746 1.00 89.62 101 PRO A O 1
ATOM 770 N N . THR A 1 102 ? 19.010 4.652 -11.910 1.00 87.75 102 THR A N 1
ATOM 771 C CA . THR A 1 102 ? 17.563 4.400 -12.020 1.00 87.75 102 THR A CA 1
ATOM 772 C C . THR A 1 102 ? 17.150 3.230 -11.142 1.00 87.75 102 THR A C 1
ATOM 774 O O . THR A 1 102 ? 16.134 3.313 -10.448 1.00 87.75 102 THR A O 1
ATOM 777 N N . ARG A 1 103 ? 17.964 2.167 -11.094 1.00 88.38 103 ARG A N 1
ATOM 778 C CA . ARG A 1 103 ? 17.697 1.013 -10.228 1.00 88.38 103 ARG A CA 1
ATOM 779 C C . ARG A 1 103 ? 17.651 1.414 -8.758 1.00 88.38 103 ARG A C 1
ATOM 781 O O . ARG A 1 103 ? 16.739 0.998 -8.051 1.00 88.38 103 ARG A O 1
ATOM 788 N N . LEU A 1 104 ? 18.587 2.248 -8.301 1.00 89.00 104 LEU A N 1
ATOM 789 C CA . LEU A 1 104 ? 18.612 2.727 -6.918 1.00 89.00 104 LEU A CA 1
ATOM 790 C C . LEU A 1 104 ? 17.386 3.593 -6.592 1.00 89.00 104 LEU A C 1
ATOM 792 O O . LEU A 1 104 ? 16.767 3.402 -5.546 1.00 89.00 104 LEU A O 1
ATOM 796 N N . ALA A 1 105 ? 17.002 4.504 -7.493 1.00 89.44 105 ALA A N 1
ATOM 797 C CA . ALA A 1 105 ? 15.827 5.356 -7.311 1.00 89.44 105 ALA A CA 1
ATOM 798 C C . ALA A 1 105 ? 14.526 4.535 -7.229 1.00 89.44 105 ALA A C 1
ATOM 800 O O . ALA A 1 105 ? 13.714 4.738 -6.323 1.00 89.44 105 ALA A O 1
ATOM 801 N N . GLN A 1 106 ? 14.350 3.564 -8.131 1.00 89.62 106 GLN A N 1
ATOM 802 C CA . GLN A 1 106 ? 13.180 2.685 -8.135 1.00 89.62 106 GLN A CA 1
ATOM 803 C C . GLN A 1 106 ? 13.162 1.745 -6.923 1.00 89.62 106 GLN A C 1
ATOM 805 O O . GLN A 1 106 ? 12.128 1.616 -6.268 1.00 89.62 106 GLN A O 1
ATOM 810 N N . ALA A 1 107 ? 14.301 1.147 -6.562 1.00 88.69 107 ALA A N 1
ATOM 811 C CA . ALA A 1 107 ? 14.416 0.306 -5.373 1.00 88.69 107 ALA A CA 1
ATOM 812 C C . ALA A 1 107 ? 14.099 1.089 -4.089 1.00 88.69 107 ALA A C 1
ATOM 814 O O . ALA A 1 107 ? 13.405 0.571 -3.212 1.00 88.69 107 ALA A O 1
ATOM 815 N N . GLY A 1 108 ? 14.546 2.346 -3.994 1.00 90.38 108 GLY A N 1
ATOM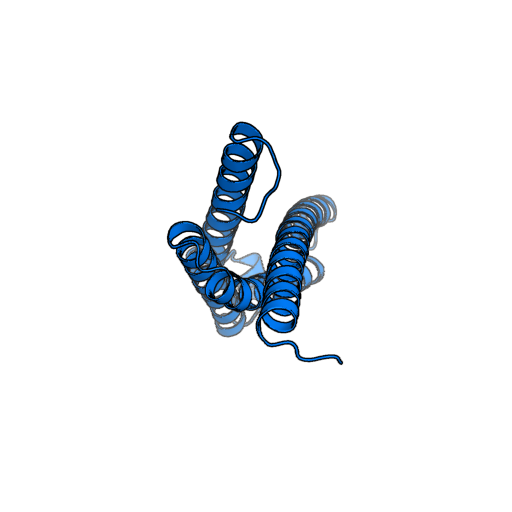 816 C CA . GLY A 1 108 ? 14.198 3.251 -2.899 1.00 90.38 108 GLY A CA 1
ATOM 817 C C . GLY A 1 108 ? 12.689 3.486 -2.806 1.00 90.38 108 GLY A C 1
ATOM 818 O O . GLY A 1 108 ? 12.098 3.242 -1.755 1.00 90.38 108 GLY A O 1
ATOM 819 N N . ALA A 1 109 ? 12.048 3.866 -3.915 1.00 90.12 109 ALA A N 1
ATOM 820 C CA . ALA A 1 109 ? 10.603 4.100 -3.963 1.00 90.12 109 ALA A CA 1
ATOM 821 C C . ALA A 1 109 ? 9.787 2.853 -3.571 1.00 90.12 109 ALA A C 1
ATOM 823 O O . ALA A 1 109 ? 8.857 2.939 -2.764 1.00 90.12 109 ALA A O 1
ATOM 824 N N . ILE A 1 110 ? 10.167 1.679 -4.085 1.00 91.12 110 ILE A N 1
ATOM 825 C CA . ILE A 1 110 ? 9.502 0.408 -3.768 1.00 91.12 110 ILE A CA 1
ATOM 826 C C . ILE A 1 110 ? 9.718 0.025 -2.305 1.00 91.12 110 ILE A C 1
ATOM 828 O O . ILE A 1 110 ? 8.779 -0.418 -1.647 1.00 91.12 110 ILE A O 1
ATOM 832 N N . SER A 1 111 ? 10.916 0.246 -1.763 1.00 90.31 111 SER A N 1
ATOM 833 C CA . SER A 1 111 ? 11.209 -0.018 -0.350 1.00 90.31 111 SER A CA 1
ATOM 834 C C . SER A 1 111 ? 10.367 0.869 0.567 1.00 90.31 111 SER A C 1
ATOM 836 O O . SER A 1 111 ? 9.794 0.384 1.542 1.00 90.31 111 SER A O 1
ATOM 838 N N . THR A 1 112 ? 10.214 2.156 0.236 1.00 91.94 112 THR A N 1
ATOM 839 C CA . THR A 1 112 ? 9.333 3.073 0.974 1.00 91.94 112 THR A CA 1
ATOM 840 C C . THR A 1 112 ? 7.869 2.628 0.914 1.00 91.94 112 THR A C 1
ATOM 842 O O . THR A 1 112 ? 7.177 2.645 1.938 1.00 91.94 112 THR A O 1
ATOM 845 N N . MET A 1 113 ? 7.394 2.185 -0.255 1.00 91.31 113 MET A N 1
ATOM 846 C CA . MET A 1 113 ? 6.052 1.617 -0.407 1.00 91.31 113 MET A CA 1
ATOM 847 C C . MET A 1 113 ? 5.886 0.358 0.456 1.00 91.31 113 MET A C 1
ATOM 849 O O . MET A 1 113 ? 4.961 0.281 1.263 1.00 91.31 113 MET A O 1
ATOM 853 N N . ALA A 1 114 ? 6.816 -0.595 0.363 1.00 91.00 114 ALA A N 1
ATOM 854 C CA . ALA A 1 114 ? 6.792 -1.838 1.128 1.00 91.00 114 ALA A CA 1
ATOM 855 C C . ALA A 1 114 ? 6.783 -1.584 2.645 1.00 91.00 114 ALA A C 1
ATOM 857 O O . ALA A 1 114 ? 5.986 -2.188 3.369 1.00 91.00 114 ALA A O 1
ATOM 858 N N . LEU A 1 115 ? 7.598 -0.641 3.131 1.00 92.56 115 LEU A N 1
ATOM 859 C CA . LEU A 1 115 ? 7.593 -0.222 4.534 1.00 92.56 115 LEU A CA 1
ATOM 860 C C . LEU A 1 115 ? 6.246 0.386 4.938 1.00 92.56 115 LEU A C 1
ATOM 862 O O . LEU A 1 115 ? 5.707 0.031 5.983 1.00 92.56 115 LEU A O 1
ATOM 866 N N . SER A 1 116 ? 5.663 1.243 4.098 1.00 93.06 116 SER A N 1
ATOM 867 C CA . SER A 1 116 ? 4.360 1.874 4.359 1.00 93.06 116 SER A CA 1
ATOM 868 C C . SER A 1 116 ? 3.233 0.840 4.474 1.00 93.06 116 SER A C 1
ATOM 870 O O . SER A 1 116 ? 2.427 0.891 5.408 1.00 93.06 116 SER A O 1
ATOM 872 N N . LEU A 1 117 ? 3.207 -0.143 3.568 1.00 93.38 117 LEU A N 1
ATOM 873 C CA . LEU A 1 117 ? 2.242 -1.246 3.595 1.00 93.38 117 LEU A CA 1
ATOM 874 C C . LEU A 1 117 ? 2.461 -2.165 4.805 1.00 93.38 117 LEU A C 1
ATOM 876 O O . LEU A 1 117 ? 1.496 -2.559 5.458 1.00 93.38 117 LEU A O 1
ATOM 880 N N . THR A 1 118 ? 3.717 -2.449 5.159 1.00 92.50 118 THR A N 1
ATOM 881 C CA . THR A 1 118 ? 4.070 -3.267 6.332 1.00 92.50 118 THR A CA 1
ATOM 882 C C . THR A 1 118 ? 3.660 -2.584 7.633 1.00 92.50 118 THR A C 1
ATOM 884 O O . THR A 1 118 ? 3.041 -3.206 8.496 1.00 92.50 118 THR A O 1
ATOM 887 N N . LEU A 1 119 ? 3.923 -1.281 7.770 1.00 92.44 119 LEU A N 1
ATOM 888 C CA . LEU A 1 119 ? 3.466 -0.496 8.916 1.00 92.44 119 LEU A CA 1
ATOM 889 C C . LEU A 1 119 ? 1.944 -0.554 9.042 1.00 92.44 119 LEU A C 1
ATOM 891 O O . LEU A 1 119 ? 1.418 -0.744 10.143 1.00 92.44 119 LEU A O 1
ATOM 895 N N . ARG A 1 120 ? 1.221 -0.458 7.921 1.00 92.69 120 ARG A N 1
ATOM 896 C CA . ARG A 1 120 ? -0.233 -0.601 7.938 1.00 92.69 120 ARG A CA 1
ATOM 897 C C . ARG A 1 120 ? -0.673 -2.012 8.325 1.00 92.69 120 ARG A C 1
ATOM 899 O O . ARG A 1 120 ? -1.605 -2.156 9.113 1.00 92.69 120 ARG A O 1
ATOM 906 N N . TYR A 1 121 ? 0.014 -3.043 7.850 1.00 93.31 121 TYR A N 1
ATOM 907 C CA . TYR A 1 121 ? -0.268 -4.424 8.233 1.00 93.31 121 TYR A CA 1
ATOM 908 C C . TYR A 1 121 ? -0.148 -4.615 9.751 1.00 93.31 121 TYR A C 1
ATOM 910 O O . TYR A 1 121 ? -1.067 -5.132 10.387 1.00 93.31 121 TYR A O 1
ATOM 918 N N . VAL A 1 122 ? 0.928 -4.103 10.358 1.00 92.69 122 VAL A N 1
ATOM 919 C CA . VAL A 1 122 ? 1.138 -4.140 11.815 1.00 92.69 122 VAL A CA 1
ATOM 920 C C . VAL A 1 122 ? 0.043 -3.369 12.563 1.00 92.69 122 VAL A C 1
ATOM 922 O O . VAL A 1 122 ? -0.455 -3.836 13.591 1.00 92.69 122 VAL A O 1
ATOM 925 N N . GLN A 1 123 ? -0.395 -2.218 12.045 1.00 89.75 123 GLN A N 1
ATOM 926 C CA . GLN A 1 123 ? -1.518 -1.476 12.628 1.00 89.75 123 GLN A CA 1
ATOM 927 C C . GLN A 1 123 ? -2.816 -2.295 12.612 1.00 89.75 123 GLN A C 1
ATOM 929 O O . GLN A 1 123 ? -3.495 -2.384 13.637 1.00 89.75 123 GLN A O 1
ATOM 934 N N . LEU A 1 124 ? -3.157 -2.917 11.480 1.00 89.75 124 LEU A N 1
ATOM 935 C CA . LEU A 1 124 ? -4.342 -3.772 11.366 1.00 89.75 124 LEU A CA 1
ATOM 936 C C . LEU A 1 124 ? -4.236 -4.992 12.294 1.00 89.75 124 LEU A C 1
ATOM 938 O O . LEU A 1 124 ? -5.210 -5.334 12.971 1.00 89.75 124 LEU A O 1
ATOM 942 N N . TRP A 1 125 ? -3.043 -5.582 12.410 1.00 91.44 125 TRP A N 1
ATOM 943 C CA . TRP A 1 125 ? -2.754 -6.665 13.350 1.00 91.44 125 TRP A CA 1
ATOM 944 C C . TRP A 1 125 ? -3.015 -6.272 14.803 1.00 91.44 125 TRP A C 1
ATOM 946 O O . TRP A 1 125 ? -3.677 -7.008 15.545 1.00 91.44 125 TRP A O 1
ATOM 956 N N . SER A 1 126 ? -2.554 -5.088 15.205 1.00 89.88 126 SER A N 1
ATOM 957 C CA . SER A 1 126 ? -2.808 -4.542 16.539 1.00 89.88 126 SER A CA 1
ATOM 958 C C . SER A 1 126 ? -4.308 -4.380 16.806 1.00 89.88 126 SER A C 1
ATOM 960 O O . SER A 1 126 ? -4.793 -4.770 17.870 1.00 89.88 126 SER A O 1
ATOM 962 N N . ILE A 1 127 ? -5.070 -3.882 15.823 1.00 87.25 127 ILE A N 1
ATOM 963 C CA . ILE A 1 127 ? -6.529 -3.726 15.930 1.00 87.25 127 ILE A CA 1
ATOM 964 C C . ILE A 1 127 ? -7.204 -5.082 16.150 1.00 87.25 127 ILE A C 1
ATOM 966 O O . ILE A 1 127 ? -7.954 -5.241 17.113 1.00 87.25 127 ILE A O 1
ATOM 970 N N . ARG A 1 128 ? -6.896 -6.084 15.319 1.00 89.62 128 ARG A N 1
ATOM 971 C CA . ARG A 1 128 ? -7.449 -7.439 15.473 1.00 89.62 128 ARG A CA 1
ATOM 972 C C . ARG A 1 128 ? -7.109 -8.043 16.831 1.00 89.62 128 ARG A C 1
ATOM 974 O O . ARG A 1 128 ? -7.981 -8.628 17.464 1.00 89.62 128 ARG A O 1
ATOM 981 N N . SER A 1 129 ? -5.869 -7.888 17.290 1.00 88.75 129 SER A N 1
ATOM 982 C CA . SER A 1 129 ? -5.425 -8.419 18.585 1.00 88.75 129 SER A CA 1
ATOM 983 C C . SER A 1 129 ? -6.241 -7.833 19.743 1.00 88.75 129 SER A C 1
ATOM 985 O O . SER A 1 129 ? -6.675 -8.565 20.632 1.00 88.75 129 SER A O 1
ATOM 987 N N . ARG A 1 130 ? -6.531 -6.524 19.695 1.00 87.88 130 ARG A N 1
ATOM 988 C CA . ARG A 1 130 ? -7.385 -5.841 20.681 1.00 87.88 130 ARG A CA 1
ATOM 989 C C . ARG A 1 130 ? -8.833 -6.323 20.633 1.00 87.88 130 ARG A C 1
ATOM 991 O O . ARG A 1 130 ? -9.431 -6.528 21.684 1.00 87.88 130 ARG A O 1
ATOM 998 N N . GLU A 1 131 ? -9.394 -6.527 19.442 1.00 87.50 131 GLU A N 1
ATOM 999 C CA . GLU A 1 131 ? -10.759 -7.052 19.302 1.00 87.50 131 GLU A CA 1
ATOM 1000 C C . GLU A 1 131 ? -10.892 -8.477 19.848 1.00 87.50 131 GLU A C 1
ATOM 1002 O O . GLU A 1 131 ? -11.854 -8.777 20.553 1.00 87.50 131 GLU A O 1
ATOM 1007 N N . VAL A 1 132 ? -9.905 -9.337 19.582 1.00 88.06 132 VAL A N 1
ATOM 1008 C CA . VAL A 1 132 ? -9.862 -10.701 20.128 1.00 88.06 132 VAL A CA 1
ATOM 1009 C C . VAL A 1 132 ? -9.762 -10.671 21.654 1.00 88.06 132 VAL A C 1
ATOM 1011 O O . VAL A 1 132 ? -10.500 -11.392 22.324 1.00 88.06 132 VAL A O 1
ATOM 1014 N N . ALA A 1 133 ? -8.903 -9.817 22.217 1.00 87.25 133 ALA A N 1
ATOM 1015 C CA . ALA A 1 133 ? -8.783 -9.659 23.666 1.00 87.25 133 ALA A CA 1
ATOM 1016 C C . ALA A 1 133 ? -10.097 -9.172 24.304 1.00 87.25 133 ALA A C 1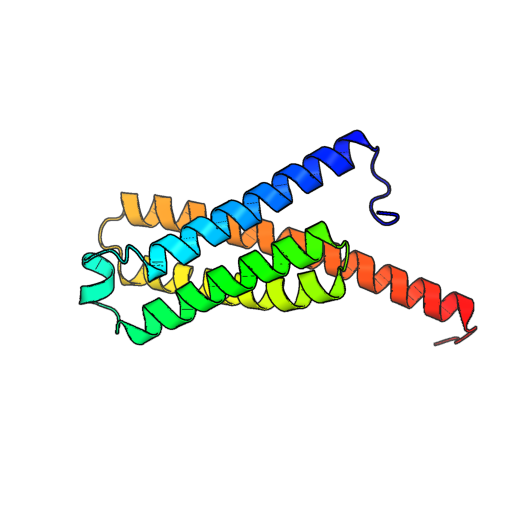
ATOM 1018 O O . ALA A 1 133 ? -10.561 -9.755 25.282 1.00 87.25 133 ALA A O 1
ATOM 1019 N N . ALA A 1 134 ? -10.745 -8.161 23.716 1.00 87.00 134 ALA A N 1
ATOM 1020 C CA . ALA A 1 134 ? -12.030 -7.654 24.195 1.00 87.00 134 ALA A CA 1
ATOM 1021 C C . ALA A 1 134 ? -13.142 -8.713 24.125 1.00 87.00 134 ALA A C 1
ATOM 1023 O O . ALA A 1 134 ? -13.992 -8.774 25.013 1.00 87.00 134 ALA A O 1
ATOM 1024 N N . HIS A 1 135 ? -13.133 -9.562 23.093 1.00 87.12 135 HIS A N 1
ATOM 1025 C CA . HIS A 1 135 ? -14.081 -10.666 22.983 1.00 87.12 135 HIS A CA 1
ATOM 1026 C C . HIS A 1 135 ? -13.877 -11.704 24.094 1.00 87.12 135 HIS A C 1
ATOM 1028 O O . HIS A 1 135 ? -14.850 -12.053 24.753 1.00 87.12 135 HIS A O 1
ATOM 1034 N N . LYS A 1 136 ? -12.627 -12.108 24.377 1.00 88.75 136 LYS A N 1
ATOM 1035 C CA . LYS A 1 136 ? -12.301 -13.034 25.481 1.00 88.75 136 LYS A CA 1
ATOM 1036 C C . LYS A 1 136 ? -12.767 -12.519 26.846 1.00 88.75 136 LYS A C 1
ATOM 1038 O O . LYS A 1 136 ? -13.330 -13.279 27.626 1.00 88.75 136 LYS A O 1
ATOM 1043 N N . VAL A 1 137 ? -12.576 -11.223 27.117 1.00 88.50 137 VAL A N 1
ATOM 1044 C CA . VAL A 1 137 ? -13.048 -10.587 28.362 1.00 88.50 137 VAL A CA 1
ATOM 1045 C C . VAL A 1 137 ? -14.574 -10.648 28.466 1.00 88.50 137 VAL A C 1
ATOM 1047 O O . VAL A 1 137 ? -15.100 -10.957 29.530 1.00 88.50 137 VAL A O 1
ATOM 1050 N N . ARG A 1 138 ? -15.296 -10.394 27.365 1.00 87.19 138 ARG A N 1
ATOM 1051 C CA . ARG A 1 138 ? -16.769 -10.434 27.342 1.00 87.19 138 ARG A CA 1
ATOM 1052 C C . ARG A 1 138 ? -17.341 -11.839 27.499 1.00 87.19 138 ARG A C 1
ATOM 1054 O O . ARG A 1 138 ? -18.403 -11.979 28.089 1.00 87.19 138 ARG A O 1
ATOM 1061 N N . THR A 1 139 ? -16.677 -12.857 26.959 1.00 89.69 139 THR A N 1
ATOM 1062 C CA . THR A 1 139 ? -17.166 -14.243 27.010 1.00 89.69 139 THR A CA 1
ATOM 1063 C C . THR A 1 139 ? -16.731 -14.995 28.265 1.00 89.69 139 THR A C 1
ATOM 1065 O O . THR A 1 139 ? -17.114 -16.147 28.432 1.00 89.69 139 THR A O 1
ATOM 1068 N N . GLY A 1 140 ? -15.923 -14.384 29.142 1.00 81.81 140 GLY A N 1
ATOM 1069 C CA . GLY A 1 140 ? -15.403 -15.045 30.343 1.00 81.81 140 GLY A CA 1
ATOM 1070 C C . GLY A 1 140 ? -14.504 -16.250 30.043 1.00 81.81 140 GLY A C 1
ATOM 1071 O O . GLY A 1 140 ? -14.191 -17.020 30.950 1.00 81.81 140 GLY A O 1
ATOM 1072 N N . ALA A 1 141 ? -14.083 -16.420 28.785 1.00 71.50 141 ALA A N 1
ATOM 1073 C CA . ALA A 1 141 ? -13.218 -17.507 28.361 1.00 71.50 141 ALA A CA 1
ATOM 1074 C C . ALA A 1 141 ? -11.818 -17.276 28.947 1.00 71.50 141 ALA A C 1
ATOM 1076 O O . ALA A 1 141 ? -11.000 -16.548 28.376 1.00 71.50 141 ALA A O 1
ATOM 1077 N N . ARG A 1 142 ? -11.563 -17.864 30.121 1.00 66.62 142 ARG A N 1
ATOM 1078 C CA . ARG A 1 142 ? -10.212 -18.012 30.664 1.00 66.62 142 ARG A CA 1
ATOM 1079 C C . ARG A 1 142 ? -9.474 -18.985 29.746 1.00 66.62 142 ARG A C 1
ATOM 1081 O O . ARG A 1 142 ? -9.928 -20.111 29.565 1.00 66.62 142 ARG A O 1
ATOM 1088 N N . GLY A 1 143 ? -8.439 -18.470 29.083 1.00 59.09 143 GLY A N 1
ATOM 1089 C CA . GLY A 1 143 ? -7.501 -19.280 28.308 1.00 59.09 143 GLY A CA 1
ATOM 1090 C C . GLY A 1 143 ? -6.624 -20.121 29.214 1.00 59.09 143 GLY A C 1
ATOM 1091 O O . GLY A 1 143 ? -6.440 -19.705 30.381 1.00 59.09 143 GLY A O 1
#